Protein AF-X0GL14-F1 (afdb_monomer_lite)

Sequence (89 aa):
MDDCTAPEQCINCLGPHAAGFRKCPARLRKLHGVFRRLTKAQREHVRAVGAETNRQRHPEPQLEPNKTRLSCKGIILHYMSNRVLVLPA

Foldseek 3Di:
DPPQPDQDAAPQQRARDHVPDPPQPQDFDQDPNDTDGDDPVRSVVSNVVRNVNRCVVCVPPPCPVPDPNPPVVVVVVVVVPPDDDDDDD

Secondary structure (DSSP, 8-state):
-----SPP--TTT--SS-TT-TT-TTS-EEETTEEEPPPHHHHHHHHHHHHHHHHHHSPPP---TT-----THHHHHHHHS--------

Structure (mmCIF, N/CA/C/O backbone):
data_AF-X0GL14-F1
#
_entry.id   AF-X0GL14-F1
#
loop_
_atom_site.group_PDB
_atom_site.id
_atom_site.type_symbol
_atom_site.label_atom_id
_atom_site.label_alt_id
_atom_site.label_comp_id
_atom_site.label_asym_id
_atom_site.label_entity_id
_atom_site.label_seq_id
_atom_site.pdbx_PDB_ins_code
_atom_site.Cartn_x
_atom_site.Cartn_y
_atom_site.Cartn_z
_atom_site.occupancy
_atom_site.B_iso_or_equiv
_atom_site.auth_seq_id
_atom_site.auth_comp_id
_atom_site.auth_asym_id
_atom_site.auth_atom_id
_atom_site.pdbx_PDB_model_num
ATOM 1 N N . MET A 1 1 ? -5.661 0.593 -27.733 1.00 43.22 1 MET A N 1
ATOM 2 C CA . MET A 1 1 ? -5.516 0.599 -26.267 1.00 43.22 1 MET A CA 1
ATOM 3 C C . MET A 1 1 ? -4.033 0.530 -26.006 1.00 43.22 1 MET A C 1
ATOM 5 O O . MET A 1 1 ? -3.421 -0.456 -26.389 1.00 43.22 1 MET A O 1
ATOM 9 N N . ASP A 1 2 ? -3.451 1.608 -25.498 1.00 53.91 2 ASP A N 1
ATOM 10 C CA . ASP A 1 2 ? -2.037 1.638 -25.145 1.00 53.91 2 ASP A CA 1
ATOM 11 C C . ASP A 1 2 ? -1.844 0.828 -23.860 1.00 53.91 2 ASP A C 1
ATOM 13 O O . ASP A 1 2 ? -2.195 1.284 -22.769 1.00 53.91 2 ASP A O 1
ATOM 17 N N . ASP A 1 3 ? -1.345 -0.401 -23.989 1.00 60.88 3 ASP A N 1
ATOM 18 C CA . ASP A 1 3 ? -0.992 -1.228 -22.838 1.00 60.88 3 ASP A CA 1
ATOM 19 C C . ASP A 1 3 ? 0.167 -0.563 -22.088 1.00 60.88 3 ASP A C 1
ATOM 21 O O . ASP A 1 3 ? 1.310 -0.520 -22.553 1.00 60.88 3 ASP A O 1
ATOM 25 N N . CYS A 1 4 ? -0.127 -0.009 -20.908 1.00 66.19 4 CYS A N 1
ATOM 26 C CA . CYS A 1 4 ? 0.907 0.527 -20.031 1.00 6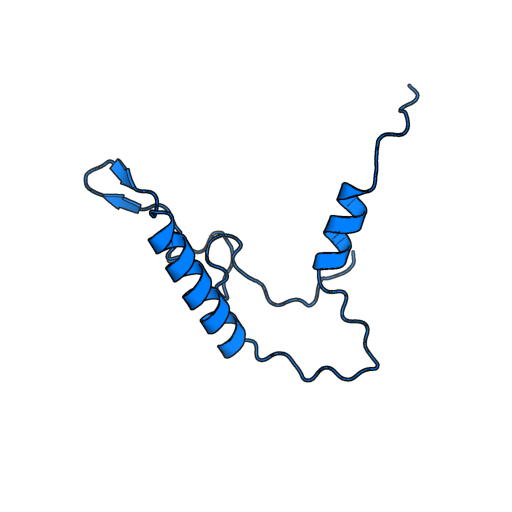6.19 4 CYS A CA 1
ATOM 27 C C . CYS A 1 4 ? 1.789 -0.644 -19.579 1.00 66.19 4 CYS A C 1
ATOM 29 O O . CYS A 1 4 ? 1.361 -1.502 -18.813 1.00 66.19 4 CYS A O 1
ATOM 31 N N . THR A 1 5 ? 3.050 -0.658 -20.011 1.00 72.69 5 THR A N 1
ATOM 32 C CA . THR A 1 5 ? 4.038 -1.681 -19.623 1.00 72.69 5 THR A CA 1
ATOM 33 C C . THR A 1 5 ? 4.591 -1.465 -18.208 1.00 72.69 5 THR A C 1
ATOM 35 O O . THR A 1 5 ? 5.635 -2.017 -17.853 1.00 72.69 5 THR A O 1
ATOM 38 N N . ALA A 1 6 ? 3.978 -0.577 -17.420 1.00 73.12 6 ALA A N 1
ATOM 39 C CA . ALA A 1 6 ? 4.412 -0.300 -16.060 1.00 73.12 6 ALA A CA 1
ATOM 40 C C . ALA A 1 6 ? 4.069 -1.494 -15.153 1.00 73.12 6 ALA A C 1
ATOM 42 O O . ALA A 1 6 ? 2.974 -2.046 -15.272 1.00 73.12 6 ALA A O 1
ATOM 43 N N . PRO A 1 7 ? 4.963 -1.879 -14.224 1.00 76.25 7 PRO A N 1
ATOM 44 C CA . PRO A 1 7 ? 4.639 -2.889 -13.227 1.00 76.25 7 PRO A CA 1
ATOM 45 C C . PRO A 1 7 ? 3.388 -2.503 -12.434 1.00 76.25 7 PRO A C 1
ATOM 47 O O . PRO A 1 7 ? 3.227 -1.344 -12.041 1.00 76.25 7 PRO A O 1
ATOM 50 N N . GLU A 1 8 ? 2.517 -3.478 -12.177 1.00 82.81 8 GLU A N 1
ATOM 51 C CA . GLU A 1 8 ? 1.331 -3.258 -11.355 1.00 82.81 8 GLU A CA 1
ATOM 52 C C . GLU A 1 8 ? 1.744 -2.830 -9.939 1.00 82.81 8 GLU A C 1
ATOM 54 O O . GLU A 1 8 ? 2.467 -3.540 -9.237 1.00 82.81 8 GLU A O 1
ATOM 59 N N . GLN A 1 9 ? 1.256 -1.666 -9.504 1.00 88.75 9 GLN A N 1
ATOM 60 C CA . GLN A 1 9 ? 1.575 -1.098 -8.199 1.00 88.75 9 GLN A CA 1
ATOM 61 C C . GLN A 1 9 ? 0.304 -0.769 -7.415 1.00 88.75 9 GLN A C 1
ATOM 63 O O . GLN A 1 9 ? -0.611 -0.101 -7.901 1.00 88.75 9 GLN A O 1
ATOM 68 N N . CYS A 1 10 ? 0.254 -1.190 -6.151 1.00 94.06 10 CYS A N 1
ATOM 69 C CA . CYS A 1 10 ? -0.888 -0.919 -5.289 1.00 94.06 10 CYS A CA 1
ATOM 70 C C . CYS A 1 10 ? -1.025 0.583 -5.009 1.00 94.06 10 CYS A C 1
ATOM 72 O O . CYS A 1 10 ? -0.157 1.175 -4.373 1.00 94.06 10 CYS A O 1
ATOM 74 N N . ILE A 1 11 ? -2.164 1.195 -5.335 1.00 92.50 11 ILE A N 1
ATOM 75 C CA . ILE A 1 11 ? -2.387 2.626 -5.060 1.00 92.50 11 ILE A CA 1
ATOM 76 C C . ILE A 1 11 ? -2.397 2.981 -3.558 1.00 92.50 11 ILE A C 1
ATOM 78 O O . ILE A 1 11 ? -2.079 4.107 -3.174 1.00 92.50 11 ILE A O 1
ATOM 82 N N . ASN A 1 12 ? -2.710 2.011 -2.690 1.00 94.38 12 ASN A N 1
ATOM 83 C CA . ASN A 1 12 ? -2.866 2.234 -1.249 1.00 94.38 12 ASN A CA 1
ATOM 84 C C . ASN A 1 12 ? -1.543 2.151 -0.472 1.00 94.38 12 ASN A C 1
ATOM 86 O O . ASN A 1 12 ? -1.315 2.943 0.442 1.00 94.38 12 ASN A O 1
ATOM 90 N N . CYS A 1 13 ? -0.682 1.184 -0.808 1.00 95.88 13 CYS A N 1
ATOM 91 C CA . CYS A 1 13 ? 0.584 0.937 -0.105 1.00 95.88 13 CYS A CA 1
ATOM 92 C C . CYS A 1 13 ? 1.825 1.044 -0.995 1.00 95.88 13 CYS A C 1
ATOM 94 O O . CYS A 1 13 ? 2.923 0.923 -0.478 1.00 95.88 13 CYS A O 1
ATOM 96 N N . LEU A 1 14 ? 1.673 1.261 -2.303 1.00 95.44 14 LEU A N 1
ATOM 97 C CA . LEU A 1 14 ? 2.761 1.305 -3.287 1.00 95.44 14 LEU A CA 1
ATOM 98 C C . LEU A 1 14 ? 3.551 -0.006 -3.452 1.00 95.44 14 LEU A C 1
ATOM 100 O O . LEU A 1 14 ? 4.607 0.006 -4.077 1.00 95.44 14 LEU A O 1
ATOM 104 N N . GLY A 1 15 ? 3.042 -1.122 -2.922 1.00 94.81 15 GLY A N 1
ATOM 105 C CA . GLY A 1 15 ? 3.654 -2.445 -3.045 1.00 94.81 15 GLY A CA 1
ATOM 106 C C . GLY A 1 15 ? 3.357 -3.163 -4.373 1.00 94.81 15 GLY A C 1
ATOM 107 O O . GLY A 1 15 ? 2.409 -2.785 -5.068 1.00 94.81 15 GLY A O 1
ATOM 108 N N . PRO A 1 16 ? 4.115 -4.233 -4.682 1.00 93.19 16 PRO A N 1
ATOM 109 C CA . PRO A 1 16 ? 4.012 -5.022 -5.918 1.00 93.19 16 PRO A CA 1
ATOM 110 C C . PRO A 1 16 ? 2.835 -6.008 -5.860 1.00 93.19 16 PRO A C 1
ATOM 112 O O . PRO A 1 16 ? 3.016 -7.220 -5.706 1.00 93.19 16 PRO A O 1
ATOM 115 N N . HIS A 1 17 ? 1.615 -5.474 -5.854 1.00 92.81 17 HIS A N 1
ATOM 116 C CA . HIS A 1 17 ? 0.370 -6.238 -5.910 1.00 92.81 17 HIS A CA 1
ATOM 117 C C . HIS A 1 17 ? -0.820 -5.345 -6.300 1.00 92.81 17 HIS A C 1
ATOM 119 O O . HIS A 1 17 ? -0.830 -4.144 -6.025 1.00 92.81 17 HIS A O 1
ATOM 125 N N . ALA A 1 18 ? -1.896 -5.953 -6.801 1.00 90.75 18 ALA A N 1
ATOM 126 C CA . ALA A 1 18 ? -3.163 -5.277 -7.072 1.00 90.75 18 ALA A CA 1
ATOM 127 C C . ALA A 1 18 ? -3.767 -4.557 -5.847 1.00 90.75 18 ALA A C 1
ATOM 129 O O . ALA A 1 18 ? -3.588 -4.959 -4.687 1.00 90.75 18 ALA A O 1
ATOM 130 N N . ALA A 1 19 ? -4.578 -3.520 -6.086 1.00 88.00 19 ALA A N 1
ATOM 131 C CA . ALA A 1 19 ? -5.264 -2.759 -5.032 1.00 88.00 19 ALA A CA 1
ATOM 132 C C . ALA A 1 19 ? -6.207 -3.619 -4.163 1.00 88.00 19 ALA A C 1
ATOM 134 O O . ALA A 1 19 ? -6.359 -3.355 -2.968 1.00 88.00 19 ALA A O 1
ATOM 135 N N . GLY A 1 20 ? -6.794 -4.673 -4.741 1.00 86.69 20 GLY A N 1
ATOM 136 C CA . GLY A 1 20 ? -7.703 -5.602 -4.061 1.00 86.69 20 GLY A CA 1
ATOM 137 C C . GLY A 1 20 ? -7.024 -6.656 -3.176 1.00 86.69 20 GLY A C 1
ATOM 138 O O . GLY A 1 20 ? -7.719 -7.436 -2.516 1.00 86.69 20 GLY A O 1
ATOM 139 N N . PHE A 1 21 ? -5.686 -6.701 -3.132 1.00 92.69 21 PHE A N 1
ATOM 140 C CA . PHE A 1 21 ? -4.948 -7.751 -2.433 1.00 92.69 21 PHE A CA 1
ATOM 141 C C . PHE A 1 21 ? -5.330 -7.837 -0.948 1.00 92.69 21 PHE A C 1
ATOM 143 O O . PHE A 1 21 ? -5.229 -6.873 -0.181 1.00 92.69 21 PHE A O 1
ATOM 150 N N . ARG A 1 22 ? -5.780 -9.022 -0.514 1.00 91.44 22 ARG A N 1
ATOM 151 C CA . ARG A 1 22 ? -6.349 -9.220 0.832 1.00 91.44 22 ARG A CA 1
ATOM 152 C C . ARG A 1 22 ? -5.357 -8.969 1.961 1.00 91.44 22 ARG A C 1
ATOM 154 O O . ARG A 1 22 ? -5.772 -8.537 3.031 1.00 91.44 22 ARG A O 1
ATOM 161 N N . LYS A 1 23 ? -4.066 -9.187 1.710 1.00 91.75 23 LYS A N 1
ATOM 162 C CA . LYS A 1 23 ? -2.993 -8.993 2.692 1.00 91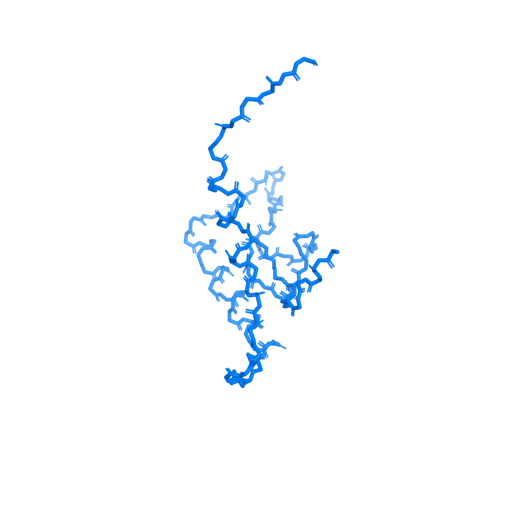.75 23 LYS A CA 1
ATOM 163 C C . LYS A 1 23 ? -2.316 -7.620 2.585 1.00 91.75 23 LYS A C 1
ATOM 165 O O . LYS A 1 23 ? -1.286 -7.415 3.216 1.00 91.75 23 LYS A O 1
ATOM 170 N N . CYS A 1 24 ? -2.883 -6.681 1.818 1.00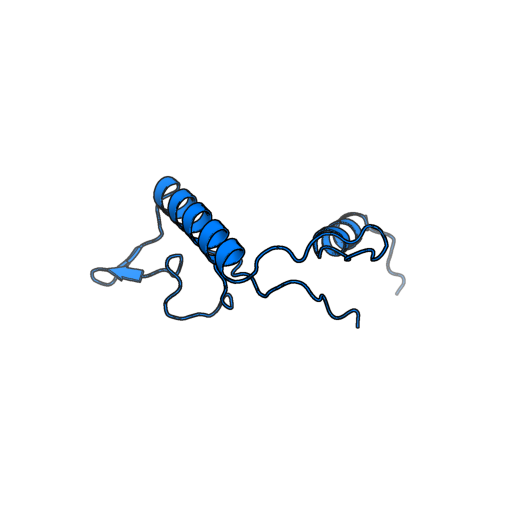 93.94 24 CYS A N 1
ATOM 171 C CA . CYS A 1 24 ? -2.358 -5.320 1.727 1.00 93.94 24 CYS A CA 1
ATOM 172 C C . CYS A 1 24 ? -2.243 -4.694 3.135 1.00 93.94 24 CYS A C 1
ATOM 174 O O . CYS A 1 24 ? -3.238 -4.658 3.865 1.00 93.94 24 CYS A O 1
ATOM 176 N N . PRO A 1 25 ? -1.068 -4.175 3.534 1.00 93.00 25 PRO A N 1
ATOM 177 C CA . PRO A 1 25 ? -0.878 -3.577 4.857 1.00 93.00 25 PRO A CA 1
ATOM 178 C C . PRO A 1 25 ? -1.703 -2.298 5.058 1.00 93.00 25 PRO A C 1
ATOM 180 O O . PRO A 1 25 ? -2.086 -1.992 6.182 1.00 93.00 25 PRO A O 1
ATOM 183 N N . ALA A 1 26 ? -2.041 -1.589 3.974 1.00 94.62 26 ALA A N 1
ATOM 184 C CA . ALA A 1 26 ? -2.934 -0.431 4.003 1.00 94.62 26 ALA A CA 1
ATOM 185 C C . ALA A 1 26 ? -4.428 -0.806 4.046 1.00 94.62 26 ALA A C 1
ATOM 187 O O . ALA A 1 26 ? -5.279 0.080 4.161 1.00 94.62 26 ALA A O 1
ATOM 188 N N . ARG A 1 27 ? -4.772 -2.100 3.955 1.00 91.19 27 ARG A N 1
ATOM 189 C CA . ARG A 1 27 ? -6.160 -2.560 4.043 1.00 91.19 27 ARG A CA 1
ATOM 190 C C . ARG A 1 27 ? -6.712 -2.259 5.431 1.00 91.19 27 ARG A C 1
ATOM 192 O O . ARG A 1 27 ? -6.104 -2.592 6.446 1.00 91.19 27 ARG A O 1
ATOM 199 N N . LEU A 1 28 ? -7.907 -1.680 5.453 1.00 89.38 28 LEU A N 1
ATOM 200 C CA . LEU A 1 28 ? -8.660 -1.431 6.673 1.00 89.38 28 LEU A CA 1
ATOM 201 C C . LEU A 1 28 ? -8.882 -2.744 7.438 1.00 89.38 28 LEU A C 1
ATOM 203 O O . LEU A 1 28 ? -9.374 -3.720 6.867 1.00 89.38 28 LEU A O 1
ATOM 207 N N . ARG A 1 29 ? -8.527 -2.767 8.725 1.00 85.56 29 ARG A N 1
ATOM 208 C CA . ARG A 1 29 ? -8.699 -3.941 9.590 1.00 85.56 29 ARG A CA 1
ATOM 209 C C . ARG A 1 29 ? -9.820 -3.698 10.587 1.00 85.56 29 ARG A C 1
ATOM 211 O O . ARG A 1 29 ?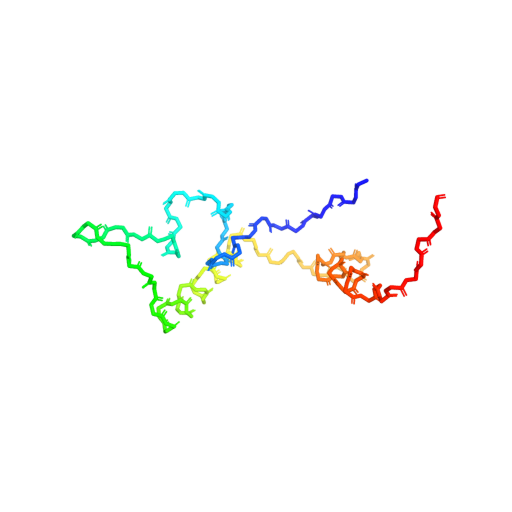 -9.986 -2.586 11.089 1.00 85.56 29 ARG A O 1
ATOM 218 N N . LYS A 1 30 ? -10.579 -4.753 10.872 1.00 89.75 30 LYS A N 1
ATOM 219 C CA . LYS A 1 30 ? -11.583 -4.760 11.934 1.00 89.75 30 LYS A CA 1
ATOM 220 C C . LYS A 1 30 ? -10.885 -5.189 13.224 1.00 89.75 30 LYS A C 1
ATOM 222 O O . LYS A 1 30 ? -10.375 -6.302 13.293 1.00 89.75 30 LYS A O 1
ATOM 227 N N . LEU A 1 31 ? -10.823 -4.297 14.207 1.00 85.06 31 LEU A N 1
ATOM 228 C CA . LEU A 1 31 ? -10.283 -4.563 15.538 1.00 85.06 31 LEU A CA 1
ATOM 229 C C . LEU A 1 31 ? -11.405 -4.324 16.547 1.00 85.06 31 LEU A C 1
ATOM 231 O O . LEU A 1 31 ? -11.980 -3.239 16.567 1.00 85.06 31 LEU A O 1
ATOM 235 N N . HIS A 1 32 ? -11.743 -5.342 17.341 1.00 90.69 32 HIS A N 1
ATOM 236 C CA . HIS A 1 32 ? -12.854 -5.290 18.306 1.00 90.69 32 HIS A CA 1
ATOM 237 C C . HIS A 1 32 ? -14.178 -4.818 17.680 1.00 90.69 32 HIS A C 1
ATOM 239 O O . HIS A 1 32 ? -14.868 -3.956 18.208 1.00 90.69 32 HIS A O 1
ATOM 245 N N . GLY A 1 33 ? -14.505 -5.321 16.489 1.00 92.69 33 GLY A N 1
ATOM 246 C CA . GLY A 1 33 ? -15.735 -4.935 15.795 1.00 92.69 33 GLY A CA 1
ATOM 247 C C . GLY A 1 33 ? -15.663 -3.602 15.037 1.00 92.69 33 GLY A C 1
ATOM 248 O O . GLY A 1 33 ? -16.487 -3.374 14.153 1.00 92.69 33 GLY A O 1
ATOM 249 N N . VAL A 1 34 ? -14.652 -2.769 15.294 1.00 90.12 34 VAL A N 1
ATOM 250 C CA . VAL A 1 34 ? -14.518 -1.426 14.717 1.00 90.12 34 VAL A CA 1
ATOM 251 C C . VAL A 1 34 ? -13.477 -1.415 13.604 1.00 90.12 34 VAL A C 1
ATOM 253 O O . VAL A 1 34 ? -12.381 -1.963 13.731 1.00 90.12 34 VAL A O 1
ATOM 256 N N . PHE A 1 35 ? -13.799 -0.762 12.492 1.00 89.56 35 PHE A N 1
ATOM 257 C CA . PHE A 1 35 ? -12.832 -0.540 11.426 1.00 89.56 35 PHE A CA 1
ATOM 258 C C . PHE A 1 35 ? -11.821 0.536 11.823 1.00 89.56 35 PHE A C 1
ATOM 260 O O . PHE A 1 35 ? -12.173 1.702 11.994 1.00 89.56 35 PHE A O 1
ATOM 267 N N . ARG A 1 36 ? -10.544 0.160 11.921 1.00 88.94 36 ARG A N 1
ATOM 268 C CA . ARG A 1 36 ? -9.451 1.091 12.219 1.00 88.94 36 ARG A CA 1
ATOM 269 C C . ARG A 1 36 ? -8.651 1.422 10.971 1.00 88.94 36 ARG A C 1
ATOM 271 O O . ARG A 1 36 ? -8.056 0.542 10.348 1.00 88.94 36 ARG A O 1
ATOM 278 N N . ARG A 1 37 ? -8.621 2.714 10.636 1.00 89.56 37 ARG A N 1
ATOM 279 C CA . ARG A 1 37 ? -7.729 3.282 9.619 1.00 89.56 37 ARG A CA 1
ATOM 280 C C . ARG A 1 37 ? -6.326 3.440 10.195 1.00 89.56 37 ARG A C 1
ATOM 282 O O . ARG A 1 37 ? -6.170 3.724 11.379 1.00 89.56 37 ARG A O 1
ATOM 289 N N . LEU A 1 38 ? -5.322 3.310 9.333 1.00 91.25 38 LEU A N 1
ATOM 290 C CA . LEU A 1 38 ? -3.958 3.704 9.671 1.00 91.25 38 LEU A CA 1
ATOM 291 C C . LEU A 1 38 ? -3.905 5.205 9.964 1.00 91.25 38 LEU A C 1
ATOM 293 O O . LEU A 1 38 ? -4.502 6.008 9.227 1.00 91.25 38 LEU A O 1
ATOM 297 N N . THR A 1 39 ? -3.139 5.574 10.990 1.00 93.69 39 THR A N 1
ATOM 298 C CA . THR A 1 39 ? -2.756 6.969 11.224 1.00 93.69 39 THR A CA 1
ATOM 299 C C . THR A 1 39 ? -1.937 7.494 10.041 1.00 93.69 39 THR A C 1
ATOM 301 O O . THR A 1 39 ? -1.475 6.726 9.191 1.00 93.69 39 THR A O 1
ATOM 304 N N . LYS A 1 40 ? -1.749 8.816 9.962 1.00 95.38 40 LYS A N 1
ATOM 305 C CA . LYS A 1 40 ? -0.926 9.432 8.910 1.00 95.38 40 LYS A CA 1
ATOM 306 C C . LYS A 1 40 ? 0.490 8.837 8.887 1.00 95.38 40 LYS A C 1
ATOM 308 O O . LYS A 1 40 ? 0.890 8.313 7.853 1.00 95.38 40 LYS A O 1
ATOM 313 N N . ALA A 1 41 ? 1.165 8.805 10.037 1.00 96.88 41 ALA A N 1
ATOM 314 C CA . ALA A 1 41 ? 2.518 8.260 10.165 1.00 96.88 41 ALA A CA 1
ATOM 315 C C . ALA A 1 41 ? 2.601 6.774 9.767 1.00 96.88 41 ALA A C 1
ATOM 317 O O . ALA A 1 41 ? 3.499 6.364 9.036 1.00 96.88 41 ALA A O 1
ATOM 318 N N . GLN A 1 42 ? 1.623 5.958 10.176 1.00 95.38 42 GLN A N 1
ATOM 319 C CA . GLN A 1 42 ? 1.570 4.549 9.774 1.00 95.38 42 GLN A CA 1
ATOM 320 C C . GLN A 1 42 ? 1.380 4.389 8.264 1.00 95.38 42 GLN A C 1
ATOM 322 O O . GLN A 1 42 ? 1.990 3.521 7.648 1.00 95.38 42 GLN A O 1
ATOM 327 N N . ARG A 1 43 ? 0.531 5.222 7.654 1.00 96.00 43 ARG A N 1
ATOM 328 C CA . ARG A 1 43 ? 0.301 5.203 6.208 1.00 96.00 43 ARG A CA 1
ATOM 329 C C . ARG A 1 43 ? 1.555 5.609 5.442 1.00 96.00 43 ARG A C 1
ATOM 331 O O . ARG A 1 43 ? 1.870 4.974 4.443 1.00 96.00 43 ARG A O 1
ATOM 338 N N . GLU A 1 44 ? 2.258 6.638 5.905 1.00 97.31 44 GLU A N 1
ATOM 339 C CA . GLU A 1 44 ? 3.534 7.079 5.332 1.00 97.31 44 GLU A CA 1
ATOM 340 C C . GLU A 1 44 ? 4.572 5.961 5.390 1.00 97.31 44 GLU A C 1
ATOM 342 O O . GLU A 1 44 ? 5.134 5.602 4.357 1.00 97.31 44 GLU A O 1
ATOM 347 N N . HIS A 1 45 ? 4.731 5.327 6.552 1.00 97.44 45 HIS A N 1
ATOM 348 C CA . HIS A 1 45 ? 5.630 4.189 6.713 1.00 97.44 45 HIS A CA 1
ATOM 349 C C . HIS A 1 45 ? 5.267 3.022 5.781 1.00 97.44 45 HIS A C 1
ATOM 351 O O . HIS A 1 45 ? 6.117 2.514 5.054 1.00 97.44 45 HIS A O 1
ATOM 357 N N . VAL A 1 46 ? 3.987 2.635 5.733 1.00 96.81 46 VAL A N 1
ATOM 358 C CA . VAL A 1 46 ? 3.502 1.566 4.847 1.00 96.81 46 VAL A CA 1
ATOM 359 C C . VAL A 1 46 ? 3.776 1.876 3.373 1.00 96.81 46 VAL A C 1
ATOM 361 O O . VAL A 1 46 ? 4.169 0.975 2.635 1.00 96.81 46 VAL A O 1
ATOM 364 N N . ARG A 1 47 ? 3.597 3.129 2.936 1.00 97.19 47 ARG A N 1
ATOM 365 C CA . ARG A 1 47 ? 3.901 3.540 1.556 1.00 97.19 47 ARG A CA 1
ATOM 366 C C . ARG A 1 47 ? 5.398 3.540 1.265 1.00 97.19 47 ARG A C 1
ATOM 368 O O . ARG A 1 47 ? 5.777 3.127 0.175 1.00 97.19 47 ARG A O 1
ATOM 375 N N . ALA A 1 48 ? 6.231 3.969 2.212 1.00 97.56 48 ALA A N 1
ATOM 376 C CA . ALA A 1 48 ? 7.684 3.953 2.061 1.00 97.56 48 ALA A CA 1
ATOM 377 C C . ALA A 1 48 ? 8.208 2.518 1.887 1.00 97.56 48 ALA A C 1
ATOM 379 O O . ALA A 1 48 ? 8.877 2.220 0.900 1.00 97.56 48 ALA A O 1
ATOM 380 N N . VAL A 1 49 ? 7.816 1.607 2.785 1.00 96.50 49 VAL A N 1
ATOM 381 C CA . VAL A 1 49 ? 8.210 0.189 2.722 1.00 96.50 49 VAL A CA 1
ATOM 382 C C . VAL A 1 49 ? 7.655 -0.493 1.470 1.00 96.50 49 VAL A C 1
ATOM 384 O O . VAL A 1 49 ? 8.358 -1.266 0.820 1.00 96.50 49 VAL A O 1
ATOM 387 N N . GLY A 1 50 ? 6.402 -0.211 1.099 1.00 95.62 50 GLY A N 1
ATOM 388 C CA . GLY A 1 50 ? 5.797 -0.791 -0.097 1.00 95.62 50 GLY A CA 1
ATOM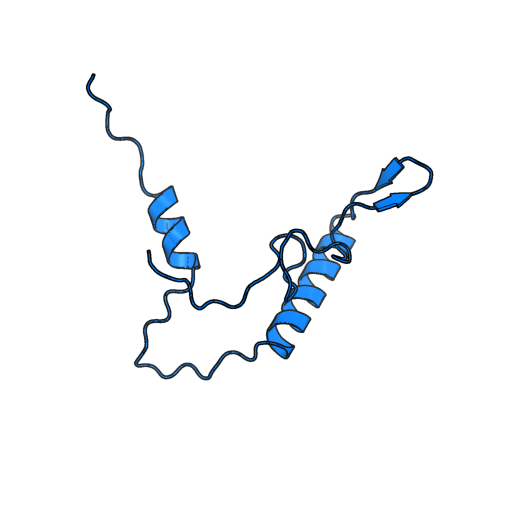 389 C C . GLY A 1 50 ? 6.480 -0.334 -1.385 1.00 95.62 50 GLY A C 1
ATOM 390 O O . GLY A 1 50 ? 6.786 -1.177 -2.225 1.00 95.62 50 GLY A O 1
ATOM 391 N N . ALA A 1 51 ? 6.791 0.961 -1.510 1.00 93.50 51 ALA A N 1
ATOM 392 C CA . ALA A 1 51 ? 7.530 1.491 -2.654 1.00 93.50 51 ALA A CA 1
ATOM 393 C C . ALA A 1 51 ? 8.924 0.859 -2.777 1.00 93.50 51 ALA A C 1
ATOM 395 O O . ALA A 1 51 ? 9.324 0.482 -3.876 1.00 93.50 51 ALA A O 1
ATOM 396 N N . GLU A 1 52 ? 9.630 0.691 -1.658 1.00 94.31 52 GLU A N 1
ATOM 397 C CA . GLU A 1 52 ? 10.934 0.026 -1.633 1.00 94.31 52 GLU A CA 1
ATOM 398 C C . GLU A 1 52 ? 10.828 -1.445 -2.059 1.00 94.31 52 GLU A C 1
ATOM 400 O O . GLU A 1 52 ? 11.531 -1.895 -2.960 1.00 94.31 52 GLU A O 1
ATOM 405 N N . THR A 1 53 ? 9.855 -2.177 -1.511 1.00 92.81 53 THR A N 1
ATOM 406 C CA . THR A 1 53 ? 9.600 -3.579 -1.887 1.00 92.81 53 THR A CA 1
ATOM 407 C C . THR A 1 53 ? 9.265 -3.715 -3.377 1.00 92.81 53 THR A C 1
ATOM 409 O O . THR A 1 53 ? 9.654 -4.685 -4.027 1.00 92.81 53 THR A O 1
ATOM 412 N N . ASN A 1 54 ? 8.532 -2.745 -3.936 1.00 91.44 54 ASN A N 1
ATOM 413 C CA . ASN A 1 54 ? 8.194 -2.722 -5.354 1.00 91.44 54 ASN A CA 1
ATOM 414 C C . ASN A 1 54 ? 9.439 -2.540 -6.231 1.00 91.44 54 ASN A C 1
ATOM 416 O O . ASN A 1 54 ? 9.593 -3.270 -7.205 1.00 91.44 54 ASN A O 1
ATOM 420 N N . ARG A 1 55 ? 10.344 -1.624 -5.858 1.00 89.25 55 ARG A N 1
ATOM 421 C CA . ARG A 1 55 ? 11.628 -1.410 -6.553 1.00 89.25 55 ARG A CA 1
ATOM 422 C C . ARG A 1 55 ? 12.522 -2.646 -6.516 1.00 89.25 55 ARG A C 1
ATOM 424 O O . ARG A 1 55 ? 13.156 -2.961 -7.511 1.00 89.25 55 ARG A O 1
ATOM 431 N N . GLN A 1 56 ? 12.545 -3.367 -5.397 1.00 89.31 56 GLN A N 1
ATOM 432 C CA . GLN A 1 56 ? 13.351 -4.586 -5.261 1.00 89.31 56 GLN A CA 1
ATOM 433 C C . GLN A 1 56 ? 12.860 -5.727 -6.164 1.00 89.31 56 GLN A C 1
ATOM 435 O O . GLN A 1 56 ? 13.671 -6.481 -6.693 1.00 89.31 56 GLN A O 1
ATOM 440 N N . ARG A 1 57 ? 11.539 -5.868 -6.355 1.00 83.62 57 ARG A N 1
ATOM 441 C CA . ARG A 1 57 ? 10.965 -6.893 -7.254 1.00 83.62 57 ARG A CA 1
ATOM 442 C C . ARG A 1 57 ? 10.960 -6.494 -8.719 1.00 83.62 57 ARG A C 1
ATOM 444 O O . ARG A 1 57 ? 10.997 -7.360 -9.588 1.00 83.62 57 ARG A O 1
ATOM 451 N N . HIS A 1 58 ? 10.878 -5.198 -8.975 1.00 77.06 58 HIS A N 1
ATOM 452 C CA . HIS A 1 58 ? 10.903 -4.617 -10.303 1.00 77.06 58 HIS A CA 1
ATOM 453 C C . HIS A 1 58 ? 12.061 -3.624 -10.351 1.00 77.06 58 HIS A C 1
ATOM 455 O O . HIS A 1 58 ? 11.810 -2.415 -10.308 1.00 77.06 58 HIS A O 1
ATOM 461 N N . PRO A 1 59 ? 13.320 -4.112 -10.392 1.00 63.72 59 PRO A N 1
ATOM 462 C CA . PRO A 1 59 ? 14.445 -3.232 -10.645 1.00 63.72 59 PRO A CA 1
ATOM 463 C C . PRO A 1 59 ? 14.139 -2.478 -11.933 1.00 63.72 59 PRO A C 1
ATOM 465 O O . PRO A 1 59 ? 13.698 -3.080 -12.917 1.00 63.72 59 PRO A O 1
ATOM 468 N N . GLU A 1 60 ? 14.284 -1.154 -11.890 1.00 56.44 60 GLU A N 1
ATOM 469 C CA . GLU A 1 60 ? 14.105 -0.317 -13.068 1.00 56.44 60 GLU A CA 1
ATOM 470 C C . GLU A 1 60 ? 14.974 -0.926 -14.177 1.00 56.44 60 GLU A C 1
ATOM 472 O O . GLU A 1 60 ? 16.189 -1.045 -13.989 1.00 56.44 60 GLU A O 1
ATOM 477 N N . PRO A 1 61 ? 14.402 -1.405 -15.293 1.00 52.53 61 PRO A N 1
ATOM 478 C CA . PRO A 1 61 ? 15.244 -1.814 -16.396 1.00 52.53 61 PRO A CA 1
ATOM 479 C C . PRO A 1 61 ? 16.003 -0.570 -16.832 1.00 52.53 61 PRO A C 1
ATOM 481 O O . PRO A 1 61 ? 15.393 0.486 -17.022 1.00 52.53 61 PRO A O 1
ATOM 484 N N . GLN A 1 62 ? 17.328 -0.722 -16.907 1.00 39.44 62 GLN A N 1
ATOM 485 C CA . GLN A 1 62 ? 18.272 0.304 -17.332 1.00 39.44 62 GLN A CA 1
ATOM 486 C C . GLN A 1 62 ? 17.650 1.128 -18.458 1.00 39.44 62 GLN A C 1
ATOM 488 O O . GLN A 1 62 ? 17.157 0.581 -19.449 1.00 39.44 62 GLN A O 1
ATOM 493 N N . LEU A 1 63 ? 17.592 2.438 -18.240 1.00 45.62 63 LEU A N 1
ATOM 494 C CA . LEU A 1 63 ? 16.958 3.385 -19.138 1.00 45.62 63 LEU A CA 1
ATOM 495 C C . LEU A 1 63 ? 17.816 3.491 -20.407 1.00 45.62 63 LEU A C 1
ATOM 497 O O . LEU A 1 63 ? 18.664 4.367 -20.519 1.00 45.62 63 LEU A O 1
ATOM 501 N N . GLU A 1 64 ? 17.626 2.573 -21.352 1.00 36.03 64 GLU A N 1
ATOM 502 C CA . GLU A 1 64 ? 18.167 2.722 -22.700 1.00 36.03 64 GLU A CA 1
ATOM 503 C C . GLU A 1 64 ? 17.544 3.997 -23.303 1.00 36.03 64 GLU A C 1
ATOM 505 O O . GLU A 1 64 ? 16.314 4.074 -23.423 1.00 36.03 64 GLU A O 1
ATOM 510 N N . PRO A 1 65 ? 18.346 5.010 -23.680 1.00 44.47 65 PRO A N 1
ATOM 511 C CA . PRO A 1 65 ? 17.877 6.367 -23.992 1.00 44.47 65 PRO A CA 1
ATOM 512 C C . PRO A 1 65 ? 16.989 6.470 -25.249 1.00 44.47 65 PRO A C 1
ATOM 514 O O . PRO A 1 65 ? 16.539 7.554 -25.605 1.00 44.47 65 PRO A O 1
ATOM 517 N N . ASN A 1 66 ? 16.712 5.351 -25.923 1.00 43.84 66 ASN A N 1
ATOM 518 C CA . ASN A 1 66 ? 16.014 5.273 -27.206 1.00 43.84 66 ASN A CA 1
ATOM 519 C C . ASN A 1 66 ? 14.547 4.802 -27.118 1.00 43.84 66 ASN A C 1
ATOM 521 O O . ASN A 1 66 ? 13.844 4.849 -28.126 1.00 43.84 66 ASN A O 1
ATOM 525 N N . LYS A 1 67 ? 14.042 4.374 -25.955 1.00 41.00 67 LYS A N 1
ATOM 526 C CA . LYS A 1 67 ? 12.638 3.947 -25.836 1.00 41.00 67 LYS A CA 1
ATOM 527 C C . LYS A 1 67 ? 11.897 4.863 -24.887 1.00 41.00 67 LYS A C 1
ATOM 529 O O . LYS A 1 67 ? 12.040 4.753 -23.672 1.00 41.00 67 LYS A O 1
ATOM 534 N N . THR A 1 68 ? 11.074 5.741 -25.451 1.00 40.31 68 THR A N 1
ATOM 535 C CA . THR A 1 68 ? 10.088 6.550 -24.734 1.00 40.31 68 THR A CA 1
ATOM 536 C C . THR A 1 68 ? 9.149 5.613 -23.972 1.00 40.31 68 THR A C 1
ATOM 538 O O . THR A 1 68 ? 8.101 5.206 -24.466 1.00 40.31 68 THR A O 1
ATOM 541 N N . ARG A 1 69 ? 9.534 5.212 -22.757 1.00 44.22 69 ARG A N 1
ATOM 542 C CA . ARG A 1 69 ? 8.625 4.591 -21.800 1.00 44.22 69 ARG A CA 1
ATOM 543 C C . ARG A 1 69 ? 7.584 5.650 -21.487 1.00 44.22 69 ARG A C 1
ATOM 545 O O . ARG A 1 69 ? 7.882 6.600 -20.764 1.00 44.22 69 ARG A O 1
ATOM 552 N N . LEU A 1 70 ? 6.374 5.501 -22.025 1.00 45.34 70 LEU A N 1
ATOM 553 C CA . LEU A 1 70 ? 5.229 6.253 -21.536 1.00 45.34 70 LEU A CA 1
ATOM 554 C C . LEU A 1 70 ? 5.013 5.842 -20.076 1.00 45.34 70 LEU A C 1
ATOM 556 O O . LEU A 1 70 ? 4.326 4.876 -19.758 1.00 45.34 70 LEU A O 1
ATOM 560 N N . SER A 1 71 ? 5.663 6.564 -19.164 1.00 48.09 71 SER A N 1
ATOM 561 C CA . SER A 1 71 ? 5.314 6.530 -17.757 1.00 48.09 71 SER A CA 1
ATOM 562 C C . SER A 1 71 ? 3.851 6.945 -17.688 1.00 48.09 71 SER A C 1
ATOM 564 O O . SER A 1 71 ? 3.500 8.035 -18.140 1.00 48.09 71 SER A O 1
ATOM 566 N N . CYS A 1 72 ? 3.005 6.092 -17.109 1.00 54.56 72 CYS A N 1
ATOM 567 C CA . CYS A 1 72 ? 1.578 6.329 -16.877 1.00 54.56 72 CYS A CA 1
ATOM 568 C C . CYS A 1 72 ? 1.270 7.711 -16.208 1.00 54.56 72 CYS A C 1
ATOM 570 O O . CYS A 1 72 ? 0.118 8.136 -16.158 1.00 54.56 72 CYS A O 1
ATOM 572 N N . LYS A 1 73 ? 2.287 8.466 -15.751 1.00 48.88 73 LYS A N 1
ATOM 573 C CA . LYS A 1 73 ? 2.211 9.899 -15.406 1.00 48.88 73 LYS A CA 1
ATOM 574 C C . LYS A 1 73 ? 1.734 10.810 -16.553 1.00 48.88 73 LYS A C 1
ATOM 576 O O . LYS A 1 73 ? 1.110 11.827 -16.267 1.00 48.88 73 LYS A O 1
ATOM 581 N N . GLY A 1 74 ? 1.988 10.465 -17.819 1.00 42.84 74 GLY A N 1
ATOM 582 C CA . GLY A 1 74 ? 1.586 11.275 -18.981 1.00 42.84 74 GLY A CA 1
ATOM 583 C C . GLY A 1 74 ? 0.086 11.227 -19.304 1.00 42.84 74 GLY A C 1
ATOM 584 O O . GLY A 1 74 ? -0.458 12.189 -19.837 1.00 42.84 74 GLY A O 1
ATOM 585 N N . ILE A 1 75 ? -0.608 10.150 -18.923 1.00 50.47 75 ILE A N 1
ATOM 586 C CA . ILE A 1 75 ? -2.034 9.956 -19.244 1.00 50.47 75 ILE A CA 1
ATOM 587 C C . ILE A 1 75 ? -2.927 10.838 -18.351 1.00 50.47 75 ILE A C 1
ATOM 589 O O . ILE A 1 75 ? -3.903 11.423 -18.820 1.00 50.47 75 ILE A O 1
ATOM 593 N N . ILE A 1 76 ? -2.568 11.012 -17.072 1.00 47.41 76 ILE A N 1
ATOM 594 C CA . ILE A 1 76 ? -3.354 11.823 -16.122 1.00 47.41 76 ILE A CA 1
ATOM 595 C C . ILE A 1 76 ? -3.284 13.323 -16.462 1.00 47.41 76 ILE A C 1
ATOM 597 O O . ILE A 1 76 ? -4.290 14.022 -16.341 1.00 47.41 76 ILE A O 1
ATOM 601 N N . LEU A 1 77 ? -2.135 13.821 -16.940 1.00 42.03 77 LEU A N 1
ATOM 602 C CA . LEU A 1 77 ? -1.991 15.217 -17.383 1.00 42.03 77 LEU A CA 1
ATOM 603 C C . LEU A 1 77 ? -2.895 15.548 -18.580 1.00 42.03 77 LEU A C 1
ATOM 605 O O . LEU A 1 77 ? -3.445 16.649 -18.641 1.00 42.03 77 LEU A O 1
ATOM 609 N N . HIS A 1 78 ? -3.101 14.587 -19.485 1.00 39.84 78 HIS A N 1
ATOM 610 C CA . HIS A 1 78 ? -3.998 14.750 -20.629 1.00 39.84 78 HIS A CA 1
ATOM 611 C C . HIS A 1 78 ? -5.473 14.786 -20.198 1.00 39.84 78 HIS A C 1
ATOM 613 O O . HIS A 1 78 ? -6.247 15.594 -20.706 1.00 39.84 78 HIS A O 1
ATOM 619 N N . TYR A 1 79 ? -5.857 13.967 -19.212 1.00 45.53 79 TYR A N 1
ATOM 620 C CA . TYR A 1 79 ? -7.230 13.936 -18.696 1.00 45.53 79 TYR A CA 1
ATOM 621 C C . TYR A 1 79 ? -7.591 15.185 -17.872 1.00 45.53 79 TYR A C 1
ATOM 623 O O . TYR A 1 79 ? -8.730 15.639 -17.898 1.00 45.53 79 TYR A O 1
ATOM 631 N N . MET A 1 80 ? -6.624 15.779 -17.164 1.00 37.56 80 MET A N 1
ATOM 632 C CA . MET A 1 80 ? -6.849 16.960 -16.316 1.00 37.56 80 MET A CA 1
ATOM 633 C C . MET A 1 80 ? -6.691 18.304 -17.057 1.00 37.56 80 MET A C 1
ATOM 635 O O . MET A 1 80 ? -7.049 19.336 -16.492 1.00 37.56 80 MET A O 1
ATOM 639 N N . SER A 1 81 ? -6.191 18.316 -18.303 1.00 46.22 81 SER A N 1
ATOM 640 C CA . SER A 1 81 ? -6.045 19.543 -19.116 1.00 46.22 81 SER A CA 1
ATOM 641 C C . SER A 1 81 ? -7.243 19.851 -20.025 1.00 46.22 81 SER A C 1
ATOM 643 O O . SER A 1 81 ? -7.310 20.944 -20.583 1.00 46.22 81 SER A O 1
ATOM 645 N N . ASN A 1 82 ? -8.230 18.954 -20.140 1.00 40.31 82 ASN A N 1
ATOM 646 C CA . ASN A 1 82 ? -9.470 19.229 -20.872 1.00 40.31 82 ASN A CA 1
ATOM 647 C C . ASN A 1 82 ? -10.474 19.988 -19.993 1.00 40.31 82 ASN A C 1
ATOM 649 O O . ASN A 1 82 ? -11.461 19.452 -19.488 1.00 40.31 82 ASN A O 1
ATOM 653 N N . ARG A 1 83 ? -10.208 21.287 -19.835 1.00 47.78 83 ARG A N 1
ATOM 654 C CA . ARG A 1 83 ? -11.233 22.285 -19.521 1.00 47.78 83 ARG A CA 1
ATOM 655 C C . ARG A 1 83 ? -12.290 22.263 -20.634 1.00 47.78 83 ARG A C 1
ATOM 657 O O . ARG A 1 83 ? -11.985 22.586 -21.773 1.00 47.78 83 ARG A O 1
ATOM 664 N N . VAL A 1 84 ? -13.501 21.856 -20.254 1.00 46.88 84 VAL A N 1
ATOM 665 C CA . VAL A 1 84 ? -14.825 22.165 -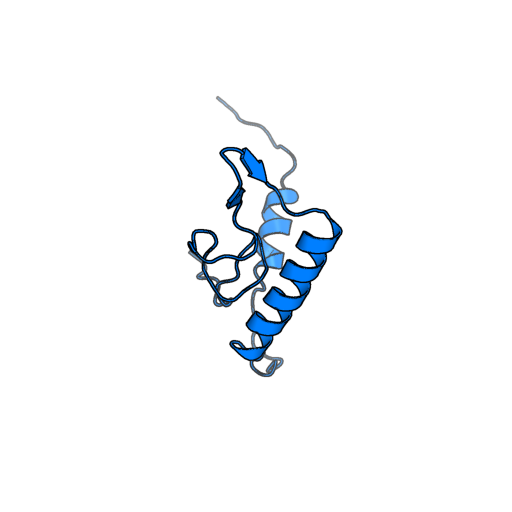20.828 1.00 46.88 84 VAL A CA 1
ATOM 666 C C . VAL A 1 84 ? -14.808 22.887 -22.183 1.00 46.88 84 VAL A C 1
ATOM 668 O O . VAL A 1 84 ? -14.568 24.089 -22.226 1.00 46.88 84 VAL A O 1
ATOM 671 N N . LEU A 1 85 ? -15.219 22.190 -23.246 1.00 37.66 85 LEU A N 1
ATOM 672 C CA . LEU A 1 85 ? -15.815 22.798 -24.438 1.00 37.66 85 LEU A CA 1
ATOM 673 C C . LEU A 1 85 ? -17.032 21.960 -24.874 1.00 37.66 85 LEU A C 1
ATOM 675 O O . LEU A 1 85 ? -16.901 20.926 -25.513 1.00 37.66 85 LEU A O 1
ATOM 679 N N . VAL A 1 86 ? -18.194 22.434 -24.410 1.00 37.44 86 VAL A N 1
ATOM 680 C CA . VAL A 1 86 ? -19.522 22.482 -25.055 1.00 37.44 86 VAL A CA 1
ATOM 681 C C . VAL A 1 86 ? -20.058 21.206 -25.732 1.00 37.44 86 VAL A C 1
ATOM 683 O O . VAL A 1 86 ? -19.646 20.830 -26.823 1.00 37.44 86 VAL A O 1
ATOM 686 N N . LEU A 1 87 ? -21.096 20.628 -25.116 1.00 34.34 87 LEU A N 1
ATOM 687 C CA . LEU A 1 87 ? -22.100 19.790 -25.785 1.00 34.34 87 LEU A CA 1
ATOM 688 C C . LEU A 1 87 ? -22.925 20.643 -26.766 1.00 34.34 87 LEU A C 1
ATOM 690 O O . LEU A 1 87 ? -23.396 21.708 -26.359 1.00 34.34 87 LEU A O 1
ATOM 694 N N . PRO A 1 88 ? -23.247 20.142 -27.966 1.00 32.16 88 PRO A N 1
ATOM 695 C CA . PRO A 1 88 ? -24.538 20.396 -28.576 1.00 32.16 88 PRO A CA 1
ATOM 696 C C . PRO A 1 88 ? -25.427 19.144 -28.530 1.00 32.16 88 PRO A C 1
ATOM 698 O O . PRO A 1 88 ? -24.946 18.024 -28.354 1.00 32.16 88 PRO A O 1
ATOM 701 N N . ALA A 1 89 ? -26.726 19.431 -28.599 1.00 38.84 89 ALA A N 1
ATOM 702 C CA . ALA A 1 89 ? -27.883 18.578 -28.339 1.00 38.84 89 ALA A CA 1
ATOM 703 C C . ALA A 1 89 ? -28.031 17.359 -29.259 1.00 38.84 89 ALA A C 1
ATOM 705 O O . ALA A 1 89 ? -27.600 17.440 -30.431 1.00 38.84 89 ALA A O 1
#

pLDDT: mean 73.11, std 23.13, range [32.16, 97.56]

Organism: NCBI:txid1089457

Radius of gyration: 18.08 Å; chains: 1; bounding box: 46×32×47 Å